Protein AF-A0AAJ2II75-F1 (afdb_monomer_lite)

Sequence (141 aa):
MPEMTVQVRWPDGRLRQYYSPSLVLHDHLAPGTYRVDDFRSRATTALDEASARVRAKYGFACTSAAASAEEIALDAARHADFAEVEVVSMYPPLPGADVASTRGVASLRPGSTSGKGAEVASTRGVASLRPGSTSSDEELS

Structure (mmCIF, N/CA/C/O backbone):
data_AF-A0AAJ2II75-F1
#
_entry.id   AF-A0AAJ2II75-F1
#
loop_
_atom_site.group_PDB
_atom_site.id
_atom_site.type_symbol
_atom_site.label_atom_id
_atom_site.label_alt_id
_atom_site.label_comp_id
_atom_site.label_asym_id
_atom_site.label_entity_id
_atom_site.label_seq_id
_atom_site.pdbx_PDB_ins_code
_atom_site.Cartn_x
_atom_site.Cartn_y
_atom_site.Cartn_z
_atom_site.occupancy
_atom_site.B_iso_or_equiv
_atom_site.auth_seq_id
_atom_site.auth_comp_id
_atom_site.auth_asym_id
_atom_site.auth_atom_id
_atom_site.pdbx_PDB_model_num
ATOM 1 N N . MET A 1 1 ? 13.541 1.364 -13.622 1.00 66.12 1 MET A N 1
ATOM 2 C CA . MET A 1 1 ? 12.175 1.404 -13.069 1.00 66.12 1 MET A CA 1
ATOM 3 C C . MET A 1 1 ? 12.232 2.428 -11.966 1.00 66.12 1 MET A C 1
ATOM 5 O O . MET A 1 1 ? 13.201 2.360 -11.221 1.00 66.12 1 MET A O 1
ATOM 9 N N . PRO A 1 2 ? 11.315 3.397 -11.914 1.00 75.50 2 PRO A N 1
ATOM 10 C CA . PRO A 1 2 ? 11.198 4.229 -10.728 1.00 75.50 2 PRO A CA 1
ATOM 11 C C . PRO A 1 2 ? 10.808 3.342 -9.542 1.00 75.50 2 PRO A C 1
ATOM 13 O O . PRO A 1 2 ? 9.872 2.545 -9.644 1.00 75.50 2 PRO A O 1
ATOM 16 N N . GLU A 1 3 ? 11.575 3.457 -8.467 1.00 84.56 3 GLU A N 1
ATOM 17 C CA . GLU A 1 3 ? 11.220 2.939 -7.151 1.00 84.56 3 GLU A CA 1
ATOM 18 C C . GLU A 1 3 ? 10.254 3.897 -6.457 1.00 84.56 3 GLU A C 1
ATOM 20 O O . GLU A 1 3 ? 10.171 5.075 -6.816 1.00 84.56 3 GLU A O 1
ATOM 25 N N . MET A 1 4 ? 9.510 3.387 -5.483 1.00 89.62 4 MET A N 1
ATOM 26 C CA . MET A 1 4 ? 8.555 4.171 -4.724 1.00 89.62 4 MET A CA 1
ATOM 27 C C . MET A 1 4 ? 8.462 3.723 -3.270 1.00 89.62 4 MET A C 1
ATOM 29 O O . MET A 1 4 ? 8.835 2.608 -2.911 1.00 89.62 4 MET A O 1
ATOM 33 N N . THR A 1 5 ? 7.898 4.589 -2.443 1.00 91.62 5 THR A N 1
ATOM 34 C CA . THR A 1 5 ? 7.536 4.315 -1.062 1.00 91.62 5 THR A CA 1
ATOM 35 C C . THR A 1 5 ? 6.077 4.674 -0.819 1.00 91.62 5 THR A C 1
ATOM 37 O O . THR A 1 5 ? 5.552 5.646 -1.366 1.00 91.62 5 THR A O 1
ATOM 40 N N . VAL A 1 6 ? 5.408 3.876 0.008 1.00 93.00 6 VAL A N 1
ATOM 41 C CA . VAL A 1 6 ? 4.071 4.173 0.531 1.00 93.00 6 VAL A CA 1
ATOM 42 C C . VAL A 1 6 ? 4.180 4.433 2.022 1.00 93.00 6 VAL A C 1
ATOM 44 O O . VAL A 1 6 ? 4.839 3.678 2.734 1.00 93.00 6 VAL A O 1
ATOM 47 N N . GLN A 1 7 ? 3.551 5.501 2.497 1.00 95.94 7 GLN A N 1
ATOM 48 C CA . GLN A 1 7 ? 3.413 5.798 3.912 1.00 95.94 7 GLN A CA 1
ATOM 49 C C . GLN A 1 7 ? 1.981 5.522 4.347 1.00 95.94 7 GLN A C 1
ATOM 51 O O . GLN A 1 7 ? 1.039 6.036 3.745 1.00 95.94 7 GLN A O 1
ATOM 56 N N . VAL A 1 8 ? 1.823 4.751 5.418 1.00 96.38 8 VAL A N 1
ATOM 57 C CA . VAL A 1 8 ? 0.523 4.432 6.003 1.00 96.38 8 VAL A CA 1
ATOM 58 C C . VAL A 1 8 ? 0.475 4.798 7.475 1.00 96.38 8 VAL A C 1
ATOM 60 O O . VAL A 1 8 ? 1.497 4.777 8.161 1.00 96.38 8 VAL A O 1
ATOM 63 N N . ARG A 1 9 ? -0.721 5.108 7.961 1.00 97.44 9 ARG A N 1
ATOM 64 C CA . ARG A 1 9 ? -1.054 5.271 9.368 1.00 97.44 9 ARG A CA 1
ATOM 65 C C . ARG A 1 9 ? -1.915 4.090 9.799 1.00 97.44 9 ARG A C 1
ATOM 67 O O . ARG A 1 9 ? -3.042 3.940 9.332 1.00 97.44 9 ARG A O 1
ATOM 74 N N . TRP A 1 10 ? -1.365 3.255 10.671 1.00 96.56 10 TRP A N 1
ATOM 75 C CA . TRP A 1 10 ? -2.058 2.110 11.257 1.00 96.56 10 TRP A CA 1
ATOM 76 C C . TRP A 1 10 ? -3.118 2.551 12.285 1.00 96.56 10 TRP A C 1
ATOM 78 O O . TRP A 1 10 ? -3.064 3.690 12.760 1.00 96.56 10 TRP A O 1
ATOM 88 N N . PRO A 1 11 ? -4.059 1.667 12.677 1.00 94.81 11 PRO A N 1
ATOM 89 C CA . PRO A 1 11 ? -5.118 1.987 13.641 1.00 94.81 11 PRO A CA 1
ATOM 90 C C . PRO A 1 11 ? -4.619 2.473 15.010 1.00 94.81 11 PRO A C 1
ATOM 92 O O . PRO A 1 11 ? -5.341 3.149 15.735 1.00 94.81 11 PRO A O 1
ATOM 95 N N . ASP A 1 12 ? -3.382 2.132 15.381 1.00 92.88 12 ASP A N 1
ATOM 96 C CA . ASP A 1 12 ? -2.721 2.604 16.604 1.00 92.88 12 ASP A CA 1
ATOM 97 C C . ASP A 1 12 ? -2.113 4.016 16.461 1.00 92.88 12 ASP A C 1
ATOM 99 O O . ASP A 1 12 ? -1.469 4.519 17.381 1.00 92.88 12 ASP A O 1
ATOM 103 N N . GLY A 1 13 ? -2.299 4.655 15.303 1.00 91.69 13 GLY A N 1
ATOM 104 C CA . GLY A 1 13 ? -1.749 5.960 14.954 1.00 91.69 13 GLY A CA 1
ATOM 105 C C . GLY A 1 13 ? -0.297 5.917 14.478 1.00 91.69 13 GLY A C 1
ATOM 106 O O . GLY A 1 13 ? 0.258 6.970 14.152 1.00 91.69 13 GLY A O 1
ATOM 107 N N . ARG A 1 14 ? 0.342 4.740 14.412 1.00 94.00 14 ARG A N 1
ATOM 108 C CA . ARG A 1 14 ? 1.739 4.643 13.982 1.00 94.00 14 ARG A CA 1
ATOM 109 C C . ARG A 1 14 ? 1.871 4.832 12.483 1.00 94.00 14 ARG A C 1
ATOM 111 O O . ARG A 1 14 ? 1.220 4.154 11.691 1.00 94.00 14 ARG A O 1
ATOM 118 N N . LEU A 1 15 ? 2.795 5.709 12.107 1.00 95.88 15 LEU A N 1
ATOM 119 C CA . LEU A 1 15 ? 3.219 5.864 10.725 1.00 95.88 15 LEU A CA 1
ATOM 120 C C . LEU A 1 15 ? 4.260 4.802 10.374 1.00 95.88 15 LEU A C 1
ATOM 122 O O . LEU A 1 15 ? 5.248 4.634 11.090 1.00 95.88 15 LEU A O 1
ATOM 126 N N . ARG A 1 16 ? 4.053 4.117 9.253 1.00 96.12 16 ARG A N 1
ATOM 127 C CA . ARG A 1 16 ? 5.009 3.179 8.659 1.00 96.12 16 ARG A CA 1
ATOM 128 C C . ARG A 1 16 ? 5.207 3.479 7.191 1.00 96.12 16 ARG A C 1
ATOM 130 O O . ARG A 1 16 ? 4.314 4.005 6.535 1.00 96.12 16 ARG A O 1
ATOM 137 N N . GLN A 1 17 ? 6.402 3.173 6.707 1.00 94.62 17 GLN A N 1
ATOM 138 C CA . GLN A 1 17 ? 6.777 3.349 5.317 1.00 94.62 17 GLN A CA 1
ATOM 139 C C . GLN A 1 17 ? 7.229 2.006 4.756 1.00 94.62 17 GLN A C 1
ATOM 141 O O . GLN A 1 17 ? 8.059 1.346 5.373 1.00 94.62 17 GLN A O 1
ATOM 146 N N . TYR A 1 18 ? 6.705 1.641 3.589 1.00 94.12 18 TYR A N 1
ATOM 147 C CA . TYR A 1 18 ? 7.083 0.426 2.872 1.00 94.12 18 TYR A CA 1
ATOM 148 C C . TYR A 1 18 ? 7.662 0.775 1.509 1.00 94.12 18 TYR A C 1
ATOM 150 O O . TYR A 1 18 ? 7.247 1.750 0.875 1.00 94.12 18 TYR A O 1
ATOM 158 N N . TYR A 1 19 ? 8.622 -0.028 1.066 1.00 91.50 19 TYR A N 1
ATOM 159 C CA . TYR A 1 19 ? 9.302 0.137 -0.210 1.00 91.50 19 TYR A CA 1
ATOM 160 C C . TYR A 1 19 ? 8.609 -0.674 -1.310 1.00 91.50 19 TYR A C 1
ATOM 162 O O . TYR A 1 19 ? 8.114 -1.774 -1.085 1.00 91.50 19 TYR A O 1
ATOM 170 N N . SER A 1 20 ? 8.617 -0.153 -2.533 1.00 87.75 20 SER A N 1
ATOM 171 C CA . SER A 1 20 ? 8.246 -0.902 -3.728 1.00 87.75 20 SER A CA 1
ATOM 172 C C . SER A 1 20 ? 9.201 -0.565 -4.880 1.00 87.75 20 SER A C 1
ATOM 174 O O . SER A 1 20 ? 9.365 0.605 -5.228 1.00 87.75 20 SER A O 1
ATOM 176 N N . PRO A 1 21 ? 9.796 -1.562 -5.558 1.00 84.19 21 PRO A N 1
ATOM 177 C CA . PRO A 1 21 ? 10.695 -1.345 -6.698 1.00 84.19 21 PRO A CA 1
ATOM 178 C C . PRO A 1 21 ? 9.958 -0.934 -7.991 1.00 84.19 21 PRO A C 1
ATOM 180 O O . PRO A 1 21 ? 10.558 -0.886 -9.070 1.00 84.19 21 PRO A O 1
ATOM 183 N N . SER A 1 22 ? 8.642 -0.700 -7.922 1.00 83.94 22 SER A N 1
ATOM 184 C CA . SER A 1 22 ? 7.803 -0.361 -9.067 1.00 83.94 22 SER A CA 1
ATOM 185 C C . SER A 1 22 ? 6.614 0.511 -8.676 1.00 83.94 22 SER A C 1
ATOM 187 O O . SER A 1 22 ? 6.060 0.370 -7.588 1.00 83.94 22 SER A O 1
ATOM 189 N N . LEU A 1 23 ? 6.146 1.328 -9.622 1.00 85.75 23 LEU A N 1
ATOM 190 C CA . LEU A 1 23 ? 4.938 2.146 -9.471 1.00 85.75 23 LEU A CA 1
ATOM 191 C C . LEU A 1 23 ? 3.621 1.353 -9.533 1.00 85.75 23 LEU A C 1
ATOM 193 O O . LEU A 1 23 ? 2.573 1.971 -9.408 1.00 85.75 23 LEU A O 1
ATOM 197 N N . VAL A 1 24 ? 3.662 0.017 -9.678 1.00 89.25 24 VAL A N 1
ATOM 198 C CA . VAL A 1 24 ? 2.461 -0.857 -9.654 1.00 89.25 24 VAL A CA 1
ATOM 199 C C . VAL A 1 24 ? 1.599 -0.607 -8.425 1.00 89.25 24 VAL A C 1
ATOM 201 O O . VAL A 1 24 ? 0.386 -0.744 -8.478 1.00 89.25 24 VAL A O 1
ATOM 204 N N . LEU A 1 25 ? 2.205 -0.216 -7.305 1.00 88.50 25 LEU A N 1
ATOM 205 C CA . LEU A 1 25 ? 1.456 0.024 -6.080 1.00 88.50 25 LEU A CA 1
ATOM 206 C C . LEU A 1 25 ? 0.375 1.106 -6.256 1.00 88.50 25 LEU A C 1
ATOM 208 O O . LEU A 1 25 ? -0.667 0.997 -5.621 1.00 88.50 25 LEU A O 1
ATOM 212 N N . HIS A 1 26 ? 0.577 2.085 -7.150 1.00 88.31 26 HIS A N 1
ATOM 213 C CA . HIS A 1 26 ? -0.434 3.096 -7.503 1.00 88.31 26 HIS A CA 1
ATOM 214 C C . HIS A 1 26 ? -1.626 2.536 -8.295 1.00 88.31 26 HIS A C 1
ATOM 216 O O . HIS A 1 26 ? -2.673 3.174 -8.336 1.00 88.31 26 HIS A O 1
ATOM 222 N N . ASP A 1 27 ? -1.494 1.360 -8.915 1.00 89.75 27 ASP A N 1
ATOM 223 C CA . ASP A 1 27 ? -2.595 0.702 -9.635 1.00 89.75 27 ASP A CA 1
ATOM 224 C C . ASP A 1 27 ? -3.568 0.009 -8.659 1.00 89.75 27 ASP A C 1
ATOM 226 O O . ASP A 1 27 ? -4.743 -0.184 -8.970 1.00 89.75 27 ASP A O 1
ATOM 230 N N . HIS A 1 28 ? -3.087 -0.343 -7.459 1.00 92.12 28 HIS A N 1
ATOM 231 C CA . HIS A 1 28 ? -3.851 -1.076 -6.439 1.00 92.12 28 HIS A CA 1
ATOM 232 C C . HIS A 1 28 ? -4.265 -0.205 -5.248 1.00 92.12 28 HIS A C 1
ATOM 234 O O . HIS A 1 28 ? -5.314 -0.442 -4.640 1.00 92.12 28 HIS A O 1
ATOM 240 N N . LEU A 1 29 ? -3.451 0.793 -4.903 1.00 92.94 29 LEU A N 1
ATOM 241 C CA . LEU A 1 29 ? -3.637 1.676 -3.756 1.00 92.94 29 LEU A CA 1
ATOM 242 C C . LEU A 1 29 ? -3.644 3.141 -4.189 1.00 92.94 29 LEU A C 1
ATOM 244 O O . LEU A 1 29 ? -2.923 3.549 -5.095 1.00 92.94 29 LEU A O 1
ATOM 248 N N . ALA A 1 30 ? -4.424 3.940 -3.471 1.00 92.38 30 ALA A N 1
ATOM 249 C CA . ALA A 1 30 ? -4.425 5.391 -3.548 1.00 92.38 30 ALA A CA 1
ATOM 250 C C . ALA A 1 30 ? -4.417 5.967 -2.122 1.00 92.38 30 ALA A C 1
ATOM 252 O O . ALA A 1 30 ? -4.788 5.262 -1.183 1.00 92.38 30 ALA A O 1
ATOM 253 N N . PRO A 1 31 ? -4.018 7.233 -1.919 1.00 93.94 31 PRO A N 1
ATOM 254 C CA . PRO A 1 31 ? -4.179 7.884 -0.625 1.00 93.94 31 PRO A CA 1
ATOM 255 C C . PRO A 1 31 ? -5.643 7.866 -0.165 1.00 93.94 31 PRO A C 1
ATOM 257 O O . PRO A 1 31 ? -6.542 8.230 -0.926 1.00 93.94 31 PRO A O 1
ATOM 260 N N . GLY A 1 32 ? -5.880 7.433 1.072 1.00 94.62 32 GLY A N 1
ATOM 261 C CA . GLY A 1 32 ? -7.222 7.229 1.615 1.00 94.62 32 GLY A CA 1
ATOM 262 C C . GLY A 1 32 ? -7.291 6.121 2.663 1.00 94.62 32 GLY A C 1
ATOM 263 O O . GLY A 1 32 ? -6.283 5.507 3.010 1.00 94.62 32 GLY A O 1
ATOM 264 N N . THR A 1 33 ? -8.494 5.869 3.174 1.00 96.19 33 THR A N 1
ATOM 265 C CA . THR A 1 33 ? -8.741 4.884 4.234 1.00 96.19 33 THR A CA 1
ATOM 266 C C . THR A 1 33 ? -9.162 3.536 3.657 1.00 96.19 33 THR A C 1
ATOM 268 O O . THR A 1 33 ? -10.041 3.465 2.799 1.00 96.19 33 THR A O 1
ATOM 271 N N . TYR A 1 34 ? -8.568 2.467 4.177 1.00 96.19 34 TYR A N 1
ATOM 272 C CA . TYR A 1 34 ? -8.857 1.079 3.835 1.00 96.19 34 TYR A CA 1
ATOM 273 C C . TYR A 1 34 ? -9.081 0.270 5.106 1.00 96.19 34 TYR A C 1
ATOM 275 O O . TYR A 1 34 ? -8.581 0.616 6.177 1.00 96.19 34 TYR A O 1
ATOM 283 N N . ARG A 1 35 ? -9.774 -0.860 4.984 1.00 97.44 35 ARG A N 1
ATOM 284 C CA . ARG A 1 35 ? -9.711 -1.883 6.027 1.00 97.44 35 ARG A CA 1
ATOM 285 C C . ARG A 1 35 ? -8.341 -2.554 6.017 1.00 97.44 35 ARG A C 1
ATOM 287 O O . ARG A 1 35 ? -7.720 -2.668 4.961 1.00 97.44 35 ARG A O 1
ATOM 294 N N . VAL A 1 36 ? -7.886 -3.019 7.176 1.00 97.50 36 VAL A N 1
ATOM 295 C CA . VAL A 1 36 ? -6.595 -3.711 7.316 1.00 97.50 36 VAL A CA 1
ATOM 296 C C . VAL A 1 36 ? -6.503 -4.933 6.396 1.00 97.50 36 VAL A C 1
ATOM 298 O O . VAL A 1 36 ? -5.466 -5.128 5.760 1.00 97.50 36 VAL A O 1
ATOM 301 N N . ASP A 1 37 ? -7.572 -5.724 6.271 1.00 97.12 37 ASP A N 1
ATOM 302 C CA . ASP A 1 37 ? -7.603 -6.889 5.377 1.00 97.12 37 ASP A CA 1
ATOM 303 C C . ASP A 1 37 ? -7.511 -6.514 3.891 1.00 97.12 37 ASP A C 1
ATOM 305 O O . ASP A 1 37 ? -6.697 -7.083 3.158 1.00 97.12 37 ASP A O 1
ATOM 309 N N . ASP A 1 38 ? -8.298 -5.528 3.459 1.00 96.69 38 ASP A N 1
ATOM 310 C CA . ASP A 1 38 ? -8.300 -5.026 2.081 1.00 96.69 38 ASP A CA 1
ATOM 311 C C . ASP A 1 38 ? -6.943 -4.407 1.716 1.00 96.69 38 ASP A C 1
ATOM 313 O O . ASP A 1 38 ? -6.345 -4.754 0.696 1.00 96.69 38 ASP A O 1
ATOM 317 N N . PHE A 1 39 ? -6.398 -3.557 2.593 1.00 96.75 39 PHE A N 1
ATOM 318 C CA . PHE A 1 39 ? -5.074 -2.965 2.416 1.00 96.75 39 PHE A CA 1
ATOM 319 C C . PHE A 1 39 ? -3.994 -4.037 2.281 1.00 96.75 39 PHE A C 1
ATOM 321 O O . PHE A 1 39 ? -3.215 -4.000 1.328 1.00 96.75 39 PHE A O 1
ATOM 328 N N . ARG A 1 40 ? -3.966 -5.013 3.200 1.00 96.62 40 ARG A N 1
ATOM 329 C CA . ARG A 1 40 ? -3.000 -6.113 3.165 1.00 96.62 40 ARG A CA 1
ATOM 330 C C . ARG A 1 40 ? -3.090 -6.859 1.838 1.00 96.62 40 ARG A C 1
ATOM 332 O O . ARG A 1 40 ? -2.067 -7.021 1.185 1.00 96.62 40 ARG A O 1
ATOM 339 N N . SER A 1 41 ? -4.292 -7.273 1.429 1.00 96.62 41 SER A N 1
ATOM 340 C CA . SER A 1 41 ? -4.504 -8.043 0.197 1.00 96.62 41 SER A CA 1
ATOM 341 C C . SER A 1 41 ? -4.044 -7.286 -1.052 1.00 96.62 41 SER A C 1
ATOM 343 O O . SER A 1 41 ? -3.354 -7.847 -1.908 1.00 96.62 41 SER A O 1
ATOM 345 N N . ARG A 1 42 ? -4.403 -6.003 -1.170 1.00 96.25 42 ARG A N 1
ATOM 346 C CA . ARG A 1 42 ? -4.009 -5.157 -2.307 1.00 96.25 42 ARG A CA 1
ATOM 347 C C . ARG A 1 42 ? -2.508 -4.903 -2.333 1.00 96.25 42 ARG A C 1
ATOM 349 O O . ARG A 1 42 ? -1.885 -5.036 -3.382 1.00 96.25 42 ARG A O 1
ATOM 356 N N . ALA A 1 43 ? -1.918 -4.582 -1.183 1.00 94.81 43 ALA A N 1
ATOM 357 C CA . ALA A 1 43 ? -0.493 -4.304 -1.084 1.00 94.81 43 ALA A CA 1
ATOM 358 C C . ALA A 1 43 ? 0.359 -5.538 -1.410 1.00 94.81 43 ALA A C 1
ATOM 360 O O . ALA A 1 43 ? 1.320 -5.426 -2.170 1.00 94.81 43 ALA A O 1
ATOM 361 N N . THR A 1 44 ? -0.004 -6.722 -0.899 1.00 94.62 44 THR A N 1
ATOM 362 C CA . THR A 1 44 ? 0.721 -7.963 -1.217 1.00 94.62 44 THR A CA 1
ATOM 363 C C . THR A 1 44 ? 0.607 -8.310 -2.699 1.00 94.62 44 THR A C 1
ATOM 365 O O . THR A 1 44 ? 1.618 -8.607 -3.326 1.00 94.62 44 THR A O 1
ATOM 368 N N . THR A 1 45 ? -0.588 -8.172 -3.287 1.00 94.94 45 THR A N 1
ATOM 369 C CA . THR A 1 45 ? -0.805 -8.415 -4.726 1.00 94.94 45 THR A CA 1
ATOM 370 C C . THR A 1 45 ? 0.058 -7.485 -5.585 1.00 94.94 45 THR A C 1
ATOM 372 O O . THR A 1 45 ? 0.762 -7.933 -6.490 1.00 94.94 45 THR A O 1
ATOM 375 N N . ALA A 1 46 ? 0.077 -6.192 -5.261 1.00 93.19 46 ALA A N 1
ATOM 376 C CA . ALA A 1 46 ? 0.877 -5.209 -5.980 1.00 93.19 46 ALA A CA 1
ATOM 377 C C . ALA A 1 46 ? 2.392 -5.464 -5.873 1.00 93.19 46 ALA A C 1
ATOM 379 O O . ALA A 1 46 ? 3.130 -5.252 -6.838 1.00 93.19 46 ALA A O 1
ATOM 380 N N . LEU A 1 47 ? 2.873 -5.912 -4.709 1.00 92.50 47 LEU A N 1
ATOM 381 C CA . LEU A 1 47 ? 4.288 -6.229 -4.489 1.00 92.50 47 LEU A CA 1
ATOM 382 C C . LEU A 1 47 ? 4.717 -7.502 -5.229 1.00 92.50 47 LEU A C 1
ATOM 384 O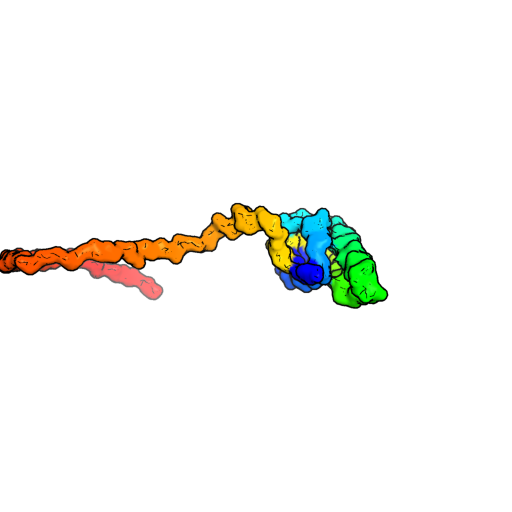 O . LEU A 1 47 ? 5.817 -7.537 -5.791 1.00 92.50 47 LEU A O 1
ATOM 388 N N . ASP A 1 48 ? 3.841 -8.504 -5.314 1.00 92.12 48 ASP A N 1
ATOM 389 C CA . ASP A 1 48 ? 4.067 -9.702 -6.126 1.00 92.12 48 ASP A CA 1
ATOM 390 C C . ASP A 1 48 ? 4.164 -9.350 -7.617 1.00 92.12 48 ASP A C 1
ATOM 392 O O . ASP A 1 48 ? 5.107 -9.761 -8.306 1.00 92.12 48 ASP A O 1
ATOM 396 N N . GLU A 1 49 ? 3.256 -8.507 -8.114 1.00 91.75 49 GLU A N 1
ATOM 397 C CA . GLU A 1 49 ? 3.303 -7.983 -9.482 1.00 91.75 49 GLU A CA 1
ATOM 398 C C . GLU A 1 49 ? 4.572 -7.155 -9.741 1.00 91.75 49 GLU A C 1
ATOM 400 O O . GLU A 1 49 ? 5.234 -7.319 -10.773 1.00 91.75 49 GLU A O 1
ATOM 405 N N . ALA A 1 50 ? 4.967 -6.293 -8.799 1.00 89.50 50 ALA A N 1
ATOM 406 C CA . ALA A 1 50 ? 6.206 -5.526 -8.890 1.00 89.50 50 ALA A CA 1
ATOM 407 C C . ALA A 1 50 ? 7.432 -6.450 -8.987 1.00 89.50 50 ALA A C 1
ATOM 409 O O . ALA A 1 50 ? 8.294 -6.247 -9.850 1.00 89.50 50 ALA A O 1
ATOM 410 N N . SER A 1 51 ? 7.490 -7.502 -8.164 1.00 89.19 51 SER A N 1
ATOM 411 C CA . SER A 1 51 ? 8.553 -8.512 -8.204 1.00 89.19 51 SER A CA 1
ATOM 412 C C . SER A 1 51 ? 8.576 -9.263 -9.540 1.00 89.19 51 SER A C 1
ATOM 414 O O . SER A 1 51 ? 9.642 -9.425 -10.143 1.00 89.19 51 SER A 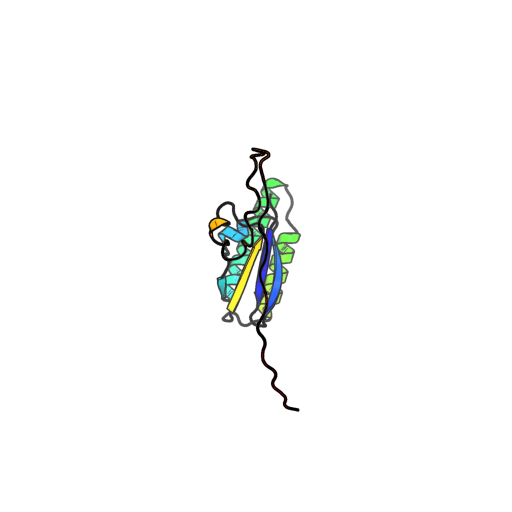O 1
ATOM 416 N N . ALA A 1 52 ? 7.408 -9.643 -10.071 1.00 89.31 52 ALA A N 1
ATOM 417 C CA . ALA A 1 52 ? 7.288 -10.292 -11.375 1.00 89.31 52 ALA A CA 1
ATOM 418 C C . ALA A 1 52 ? 7.805 -9.399 -12.518 1.00 89.31 52 ALA A C 1
ATOM 420 O O . ALA A 1 52 ? 8.545 -9.871 -13.385 1.00 89.31 52 ALA A O 1
ATOM 421 N N . ARG A 1 53 ? 7.502 -8.092 -12.492 1.00 87.62 53 ARG A N 1
ATOM 422 C CA . ARG A 1 53 ? 8.025 -7.119 -13.470 1.00 87.62 53 ARG A CA 1
ATOM 423 C C . ARG A 1 53 ? 9.544 -6.997 -13.394 1.00 87.62 53 ARG A C 1
ATOM 425 O O . ARG A 1 53 ? 10.207 -6.963 -14.433 1.00 87.62 53 ARG A O 1
ATOM 432 N N . VAL A 1 54 ? 10.106 -6.927 -12.185 1.00 86.44 54 VAL A N 1
ATOM 433 C CA . VAL A 1 54 ? 11.564 -6.874 -11.976 1.00 86.44 54 VAL A CA 1
ATOM 434 C C . VAL A 1 54 ? 12.217 -8.146 -12.507 1.00 86.44 54 VAL A C 1
ATOM 436 O O . VAL A 1 54 ? 13.168 -8.055 -13.282 1.00 86.44 54 VAL A O 1
ATOM 439 N N . ARG A 1 55 ? 11.661 -9.320 -12.195 1.00 86.75 55 ARG A N 1
ATOM 440 C CA . ARG A 1 55 ? 12.154 -10.603 -12.704 1.00 86.75 55 ARG A CA 1
ATOM 441 C C . ARG A 1 55 ? 12.107 -10.679 -14.227 1.00 86.75 55 ARG A C 1
ATOM 443 O O . ARG A 1 55 ? 13.076 -11.128 -14.826 1.00 86.75 55 ARG A O 1
ATOM 450 N N . ALA A 1 56 ? 11.035 -10.203 -14.856 1.00 87.12 56 ALA A N 1
ATOM 451 C CA . ALA A 1 56 ? 10.923 -10.169 -16.313 1.00 87.12 56 ALA A CA 1
ATOM 452 C C . ALA A 1 56 ? 11.964 -9.240 -16.965 1.00 87.12 56 ALA A C 1
ATOM 454 O O . ALA A 1 56 ? 12.457 -9.537 -18.049 1.00 87.12 56 ALA A O 1
ATOM 455 N N . LYS A 1 57 ? 12.315 -8.123 -16.311 1.00 84.12 57 LYS A N 1
ATOM 456 C CA . LYS A 1 57 ? 13.273 -7.143 -16.847 1.00 84.12 57 LYS A CA 1
ATOM 457 C C . LYS A 1 57 ? 14.737 -7.494 -16.576 1.00 84.12 57 LYS A C 1
ATOM 459 O O . LYS A 1 57 ? 15.585 -7.206 -17.414 1.00 84.12 57 LYS A O 1
ATOM 464 N N . TYR A 1 58 ? 15.033 -8.042 -15.402 1.00 82.38 58 TYR A N 1
ATOM 465 C CA . TYR A 1 58 ? 16.401 -8.213 -14.910 1.00 82.38 58 TYR A CA 1
ATOM 466 C C . TYR A 1 58 ? 16.803 -9.682 -14.728 1.00 82.38 58 TYR A C 1
ATOM 468 O O . TYR A 1 58 ? 17.986 -9.969 -14.620 1.00 82.38 58 TYR A O 1
ATOM 476 N N . GLY A 1 59 ? 15.856 -10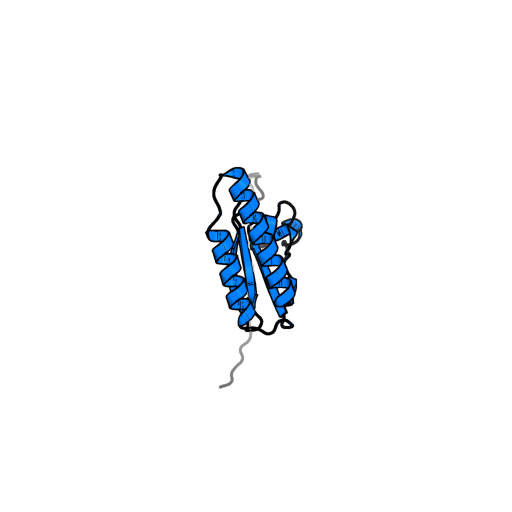.623 -14.742 1.00 81.88 59 GLY A N 1
ATOM 477 C CA . GLY A 1 59 ? 16.129 -12.061 -14.640 1.00 81.88 59 GLY A CA 1
ATOM 478 C C . GLY A 1 59 ? 16.226 -12.607 -13.211 1.00 81.88 59 GLY A C 1
ATOM 479 O O . GLY A 1 59 ? 16.417 -13.809 -13.044 1.00 81.88 59 GLY A O 1
ATOM 480 N N . PHE A 1 60 ? 16.055 -11.772 -12.180 1.00 75.81 60 PHE A N 1
ATOM 481 C CA . PHE A 1 60 ? 16.143 -12.165 -10.765 1.00 75.81 60 PHE A CA 1
ATOM 482 C C . PHE A 1 60 ? 14.922 -11.700 -9.962 1.00 75.81 60 PHE A C 1
ATOM 484 O O . PHE A 1 60 ? 14.320 -10.671 -10.270 1.00 75.81 60 PHE A O 1
ATOM 491 N N . ALA A 1 61 ? 14.554 -12.466 -8.931 1.00 69.25 61 ALA A N 1
ATOM 492 C CA . ALA A 1 61 ? 13.488 -12.097 -8.001 1.00 69.25 61 ALA A CA 1
ATOM 493 C C . ALA A 1 61 ? 13.927 -10.934 -7.099 1.00 69.25 61 ALA A C 1
ATOM 495 O O . ALA A 1 61 ? 15.080 -10.872 -6.668 1.00 69.25 61 ALA A O 1
ATOM 496 N N . CYS A 1 62 ? 13.005 -10.015 -6.812 1.00 79.75 62 CYS A N 1
ATOM 497 C CA . CYS A 1 62 ? 13.293 -8.845 -5.995 1.00 79.75 62 CYS A CA 1
ATOM 498 C C . CYS A 1 62 ? 13.082 -9.163 -4.509 1.00 79.75 62 CYS A C 1
ATOM 500 O O . CYS A 1 62 ? 11.948 -9.348 -4.070 1.00 79.75 62 CYS A O 1
ATOM 502 N N . THR A 1 63 ? 14.165 -9.218 -3.731 1.00 83.75 63 THR A N 1
ATOM 503 C CA . THR A 1 63 ? 14.099 -9.484 -2.283 1.00 83.75 63 THR A CA 1
ATOM 504 C C . THR A 1 63 ? 13.445 -8.344 -1.508 1.00 83.75 63 THR A C 1
ATOM 506 O O . THR A 1 63 ? 12.766 -8.600 -0.521 1.00 83.75 63 THR A O 1
ATOM 509 N N . SER A 1 64 ? 13.588 -7.097 -1.965 1.00 85.38 64 SER A N 1
ATOM 510 C CA . SER A 1 64 ? 12.996 -5.938 -1.290 1.00 85.38 64 SER A CA 1
ATOM 511 C C . SER A 1 64 ? 11.470 -5.902 -1.395 1.00 85.38 64 SER A C 1
ATOM 513 O O . SER A 1 64 ? 10.816 -5.582 -0.409 1.00 85.38 64 SER A O 1
ATOM 515 N N . ALA A 1 65 ? 10.888 -6.300 -2.533 1.00 88.19 65 ALA A N 1
ATOM 516 C CA . ALA A 1 65 ? 9.432 -6.419 -2.664 1.00 88.19 65 ALA A CA 1
ATOM 517 C C . ALA A 1 65 ? 8.857 -7.482 -1.711 1.00 88.19 65 ALA A C 1
ATOM 519 O O . ALA A 1 65 ? 7.856 -7.237 -1.042 1.00 88.19 65 ALA A O 1
ATOM 520 N N . ALA A 1 66 ? 9.526 -8.636 -1.614 1.00 89.00 66 ALA A N 1
ATOM 521 C CA . ALA A 1 66 ? 9.130 -9.705 -0.700 1.00 89.00 66 ALA A CA 1
ATOM 522 C C . ALA A 1 66 ? 9.234 -9.269 0.771 1.00 89.00 66 ALA A C 1
ATOM 524 O O . ALA A 1 66 ? 8.308 -9.509 1.541 1.00 89.00 66 ALA A O 1
ATOM 525 N N . ALA A 1 67 ? 10.314 -8.571 1.141 1.00 92.56 67 ALA A N 1
ATOM 526 C CA . ALA A 1 67 ? 10.493 -8.042 2.491 1.00 92.56 67 ALA A CA 1
ATOM 527 C C . ALA A 1 67 ? 9.371 -7.062 2.874 1.00 92.56 67 ALA A C 1
ATOM 529 O O . ALA A 1 67 ? 8.776 -7.197 3.937 1.00 92.56 67 ALA A O 1
ATOM 530 N N . SER A 1 68 ? 9.009 -6.128 1.989 1.00 93.50 68 SER A N 1
ATOM 531 C CA . SER A 1 68 ? 7.900 -5.204 2.261 1.00 93.50 68 SER A CA 1
ATOM 532 C C . SER A 1 68 ? 6.544 -5.912 2.364 1.00 93.50 68 SER A C 1
ATOM 534 O O . SER A 1 68 ? 5.726 -5.525 3.194 1.00 93.50 68 SER A O 1
ATOM 536 N N . ALA A 1 69 ? 6.300 -6.972 1.587 1.00 94.19 69 ALA A N 1
ATOM 537 C CA . ALA A 1 69 ? 5.064 -7.751 1.693 1.00 94.19 69 ALA A CA 1
ATOM 538 C C . ALA A 1 69 ? 4.974 -8.485 3.042 1.00 94.19 69 ALA A C 1
ATOM 540 O O . ALA A 1 69 ? 3.909 -8.523 3.664 1.00 94.19 69 ALA A O 1
ATOM 541 N N . GLU A 1 70 ? 6.098 -9.028 3.515 1.00 94.94 70 GLU A N 1
ATOM 542 C CA . GLU A 1 70 ? 6.206 -9.662 4.828 1.00 94.94 70 GLU A CA 1
ATOM 543 C C . GLU A 1 70 ? 5.996 -8.652 5.964 1.00 94.94 70 GLU A C 1
ATOM 545 O O . GLU A 1 70 ? 5.194 -8.903 6.864 1.00 94.94 70 GLU A O 1
ATOM 550 N N . GLU A 1 71 ? 6.641 -7.485 5.902 1.00 95.25 71 GLU A N 1
ATOM 551 C CA . GLU A 1 71 ? 6.467 -6.413 6.888 1.00 95.25 71 GLU A CA 1
ATOM 552 C C . GLU A 1 71 ? 5.005 -5.956 6.981 1.00 95.25 71 GLU A C 1
ATOM 554 O O . GLU A 1 71 ? 4.455 -5.866 8.080 1.00 95.25 71 GLU A O 1
ATOM 559 N N . ILE A 1 72 ? 4.341 -5.748 5.838 1.00 95.38 72 ILE A N 1
ATOM 560 C CA . ILE A 1 72 ? 2.917 -5.389 5.789 1.00 95.38 72 ILE A CA 1
ATOM 561 C C . ILE A 1 72 ? 2.056 -6.480 6.427 1.00 95.38 72 ILE A C 1
ATOM 563 O O . ILE A 1 72 ? 1.149 -6.170 7.199 1.00 95.38 72 ILE A O 1
ATOM 567 N N . ALA A 1 73 ? 2.327 -7.755 6.138 1.00 95.56 73 ALA A N 1
ATOM 568 C CA . ALA A 1 73 ? 1.577 -8.863 6.720 1.00 95.56 73 ALA A CA 1
ATOM 569 C C . ALA A 1 73 ? 1.774 -8.961 8.244 1.00 95.56 73 ALA A C 1
ATOM 571 O O . ALA A 1 73 ? 0.805 -9.193 8.970 1.00 95.56 73 ALA A O 1
ATOM 572 N N . LEU A 1 74 ? 3.003 -8.757 8.729 1.00 96.06 74 LEU A N 1
ATOM 573 C CA . LEU A 1 74 ? 3.334 -8.761 10.155 1.00 96.06 74 LEU A CA 1
ATOM 574 C C . LEU A 1 74 ? 2.677 -7.605 10.907 1.00 96.06 74 LEU A C 1
ATOM 576 O O . LEU A 1 74 ? 2.251 -7.784 12.048 1.00 96.06 74 LEU A O 1
ATOM 580 N N . ASP A 1 75 ? 2.602 -6.427 10.296 1.00 95.38 75 ASP A N 1
ATOM 581 C CA . ASP A 1 75 ? 1.947 -5.273 10.903 1.00 95.38 75 ASP A CA 1
ATOM 582 C C . ASP A 1 75 ? 0.431 -5.414 10.883 1.00 95.38 75 ASP A C 1
ATOM 584 O O . ASP A 1 75 ? -0.201 -5.238 11.921 1.00 95.38 75 ASP A O 1
ATOM 588 N N . ALA A 1 76 ? -0.145 -5.841 9.756 1.00 94.81 76 ALA A N 1
ATOM 589 C CA . ALA A 1 76 ? -1.575 -6.114 9.640 1.00 94.81 76 ALA A CA 1
ATOM 590 C C . ALA A 1 76 ? -2.050 -7.113 10.704 1.00 94.81 76 ALA A C 1
ATOM 592 O O . ALA A 1 76 ? -3.080 -6.893 11.333 1.00 94.81 76 ALA A O 1
ATOM 593 N N . ALA A 1 77 ? -1.262 -8.158 10.980 1.00 95.38 77 ALA A N 1
ATOM 594 C CA . ALA A 1 77 ? -1.578 -9.164 11.994 1.00 95.38 77 ALA A CA 1
ATOM 595 C C . ALA A 1 77 ? -1.648 -8.619 13.437 1.00 95.38 77 ALA A C 1
ATOM 597 O O . ALA A 1 77 ? -2.161 -9.300 14.324 1.00 95.38 77 ALA A O 1
ATOM 598 N N . ARG A 1 78 ? -1.133 -7.409 13.702 1.00 95.62 78 ARG A N 1
ATOM 599 C CA . ARG A 1 78 ? -1.229 -6.744 15.017 1.00 95.62 78 ARG A CA 1
ATOM 600 C C . ARG A 1 78 ? -2.547 -5.997 15.206 1.00 95.62 78 ARG A C 1
ATOM 602 O O . ARG A 1 78 ? -2.809 -5.504 16.304 1.00 95.62 78 ARG A O 1
ATOM 609 N N . HIS A 1 79 ? -3.351 -5.888 14.156 1.00 94.56 79 HIS A N 1
ATOM 610 C CA . HIS A 1 79 ? -4.589 -5.130 14.135 1.00 94.56 79 HIS A CA 1
ATOM 611 C C . HIS A 1 79 ? -5.764 -6.033 13.750 1.00 94.56 79 HIS A C 1
ATOM 613 O O . HIS A 1 79 ? -5.585 -7.122 13.213 1.00 94.56 79 HIS A O 1
ATOM 619 N N . ALA A 1 80 ? -6.984 -5.593 14.055 1.00 95.88 80 ALA A N 1
ATOM 620 C CA . ALA A 1 80 ? -8.174 -6.302 13.603 1.00 95.88 80 ALA A CA 1
ATOM 621 C C . ALA A 1 80 ? -8.375 -6.088 12.096 1.00 95.88 80 ALA A C 1
ATOM 623 O O . ALA A 1 80 ? -8.219 -4.969 11.616 1.00 95.88 80 ALA A O 1
ATOM 624 N N . ASP A 1 81 ? -8.805 -7.125 11.378 1.00 95.00 81 ASP A N 1
ATOM 625 C CA . ASP A 1 81 ? -9.026 -7.083 9.923 1.00 95.00 81 ASP A CA 1
ATOM 626 C C . ASP A 1 81 ? -9.993 -5.969 9.483 1.00 95.00 81 ASP A C 1
ATOM 628 O O . ASP A 1 81 ? -9.832 -5.375 8.421 1.00 95.00 81 ASP A O 1
ATOM 632 N N . PHE A 1 82 ? -10.985 -5.657 10.320 1.00 95.56 82 PHE A N 1
ATOM 633 C CA . PHE A 1 82 ? -11.981 -4.610 10.079 1.00 95.56 82 PHE A CA 1
ATOM 634 C C . PHE A 1 82 ? -11.555 -3.218 10.573 1.00 95.56 82 PHE A C 1
ATOM 636 O O . PHE A 1 82 ? -12.320 -2.269 10.414 1.00 95.56 82 PHE A O 1
ATOM 643 N N . ALA A 1 83 ? -10.386 -3.088 11.210 1.00 96.44 83 ALA A N 1
ATOM 644 C CA . ALA A 1 83 ? -9.860 -1.789 11.610 1.00 96.44 83 ALA A CA 1
ATOM 645 C C . ALA A 1 83 ? -9.425 -0.980 10.382 1.00 96.44 83 ALA A C 1
ATOM 647 O O . ALA A 1 83 ? -9.194 -1.534 9.306 1.00 96.44 83 ALA A O 1
ATOM 648 N N . GLU A 1 84 ? -9.299 0.332 10.555 1.00 96.75 84 GLU A N 1
ATOM 649 C CA . GLU A 1 84 ? -8.975 1.251 9.467 1.00 96.75 84 GLU A CA 1
ATOM 650 C C . GLU A 1 84 ? -7.487 1.609 9.447 1.00 96.75 84 GLU A C 1
ATOM 652 O O . GLU A 1 84 ? -6.916 2.047 10.446 1.00 96.75 84 GLU A O 1
ATOM 657 N N . VAL A 1 85 ? -6.871 1.444 8.281 1.00 97.25 85 VAL A N 1
ATOM 658 C CA . VAL A 1 85 ? -5.523 1.910 7.957 1.00 97.25 85 VAL A CA 1
ATOM 659 C C . VAL A 1 85 ? -5.630 2.991 6.890 1.00 97.25 85 VAL A C 1
ATOM 661 O O . VAL A 1 85 ? -6.377 2.863 5.921 1.00 97.25 85 VAL A O 1
ATOM 664 N N . GLU A 1 86 ? -4.889 4.075 7.059 1.00 97.19 86 GLU A N 1
ATOM 665 C CA . GLU A 1 86 ? -4.891 5.191 6.118 1.00 97.19 86 GLU A CA 1
ATOM 666 C C . GLU A 1 86 ? -3.594 5.206 5.318 1.00 97.19 86 GLU A C 1
ATOM 668 O O . GLU A 1 86 ? -2.506 5.273 5.883 1.00 97.19 86 GLU A O 1
ATOM 673 N N . VAL A 1 87 ? -3.696 5.198 3.994 1.00 96.50 87 VAL A N 1
ATOM 674 C CA . VAL A 1 87 ? -2.581 5.504 3.100 1.00 96.50 87 VAL A CA 1
ATOM 675 C C . VAL A 1 87 ? -2.409 7.021 3.071 1.00 96.50 87 VAL A C 1
ATOM 677 O O . VAL A 1 87 ? -3.221 7.739 2.492 1.00 96.50 87 VAL A O 1
ATOM 680 N N . VAL A 1 88 ? -1.348 7.507 3.714 1.00 95.25 88 VAL A N 1
ATOM 681 C CA . VAL A 1 88 ? -1.073 8.938 3.910 1.00 95.25 88 VAL A CA 1
ATOM 682 C C . VAL A 1 88 ? -0.447 9.550 2.663 1.00 95.25 88 VAL A C 1
ATOM 684 O O . VAL A 1 88 ? -0.831 10.632 2.228 1.00 95.25 88 VAL A O 1
ATOM 687 N N . SER A 1 89 ? 0.553 8.879 2.094 1.00 92.12 89 SER A N 1
ATOM 688 C CA . SER A 1 89 ? 1.261 9.376 0.916 1.00 92.12 89 SER A CA 1
ATOM 689 C C . SER A 1 89 ? 1.921 8.246 0.132 1.00 92.12 89 SER A C 1
ATOM 691 O O . SER A 1 89 ? 2.235 7.186 0.672 1.00 92.12 89 SER A O 1
ATOM 693 N N . MET A 1 90 ? 2.124 8.471 -1.165 1.00 92.12 90 MET A N 1
ATOM 694 C CA . MET A 1 90 ? 2.822 7.558 -2.070 1.00 92.12 90 MET A CA 1
ATOM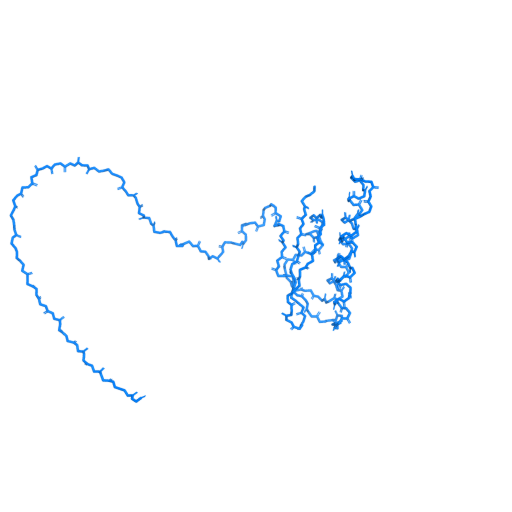 695 C C . MET A 1 90 ? 3.795 8.382 -2.911 1.00 92.12 90 MET A C 1
ATOM 697 O O . MET A 1 90 ? 3.375 9.315 -3.598 1.00 92.12 90 MET A O 1
ATOM 701 N N . TYR A 1 91 ? 5.088 8.070 -2.836 1.00 87.50 91 TYR A N 1
ATOM 702 C CA . TYR A 1 91 ? 6.147 8.842 -3.485 1.00 87.50 91 TYR A CA 1
ATOM 703 C C . TYR A 1 91 ? 7.046 7.949 -4.352 1.00 87.50 91 TYR A C 1
ATOM 705 O O . TYR A 1 91 ? 7.477 6.913 -3.864 1.00 87.50 91 TYR A O 1
ATOM 713 N N . PRO A 1 92 ? 7.397 8.341 -5.590 1.00 84.06 92 PRO A N 1
ATOM 714 C CA . PRO A 1 92 ? 6.967 9.564 -6.259 1.00 84.06 92 PRO A CA 1
ATOM 715 C C . PRO A 1 92 ? 5.477 9.510 -6.642 1.00 84.06 92 PRO A C 1
ATOM 717 O O . PRO A 1 92 ? 4.938 8.418 -6.861 1.00 84.06 92 PRO A O 1
ATOM 720 N N . PRO A 1 93 ? 4.800 10.671 -6.717 1.00 76.50 93 PRO A N 1
ATOM 721 C CA . PRO A 1 93 ? 3.444 10.740 -7.243 1.00 76.50 93 PRO A CA 1
ATOM 722 C C . PRO A 1 93 ? 3.436 10.351 -8.728 1.00 76.50 93 PRO A C 1
ATOM 724 O O . PRO A 1 93 ? 4.419 10.566 -9.444 1.00 76.50 93 PRO A O 1
ATOM 727 N N . LEU A 1 94 ? 2.319 9.803 -9.214 1.00 73.50 94 LEU A N 1
ATOM 728 C CA . LEU A 1 94 ? 2.156 9.576 -10.649 1.00 73.50 94 LEU A CA 1
ATOM 729 C C . LEU A 1 94 ? 2.186 10.918 -11.413 1.00 73.50 94 LEU A C 1
ATOM 731 O O . LEU A 1 94 ? 1.612 11.904 -10.935 1.00 73.50 94 LEU A O 1
ATOM 735 N N . PRO A 1 95 ? 2.808 10.981 -12.609 1.00 66.81 95 PRO A N 1
ATOM 736 C CA . PRO A 1 95 ? 2.746 12.163 -13.465 1.00 66.81 95 PRO A CA 1
ATOM 737 C C . PRO A 1 95 ? 1.281 12.543 -13.735 1.00 66.81 95 PRO A C 1
ATOM 739 O O . PRO A 1 95 ? 0.538 11.758 -14.316 1.00 66.81 95 PRO A O 1
ATOM 742 N N . GLY A 1 96 ? 0.863 13.730 -13.285 1.00 61.62 96 GLY A N 1
ATOM 743 C CA . GLY A 1 96 ? -0.528 14.204 -13.366 1.00 61.62 96 GLY A CA 1
ATOM 744 C C . GLY A 1 96 ? -1.287 14.262 -12.032 1.00 61.62 96 GLY A C 1
ATOM 745 O O . GLY A 1 96 ? -2.328 14.909 -11.977 1.00 61.62 96 GLY A O 1
ATOM 746 N N . ALA A 1 97 ? -0.761 13.686 -10.944 1.00 57.84 97 ALA A N 1
ATOM 747 C CA . ALA A 1 97 ? -1.334 13.828 -9.595 1.00 57.84 97 ALA A CA 1
ATOM 748 C C . ALA A 1 97 ? -0.986 15.174 -8.913 1.00 57.84 97 ALA A C 1
ATOM 750 O O . ALA A 1 97 ? -1.600 15.550 -7.915 1.00 57.84 97 ALA A O 1
ATOM 751 N N . ASP A 1 98 ? -0.028 15.924 -9.472 1.00 50.91 98 ASP A N 1
ATOM 752 C CA . ASP A 1 98 ? 0.504 17.186 -8.928 1.00 50.91 98 ASP A CA 1
ATOM 753 C C . ASP A 1 98 ? -0.540 18.323 -8.856 1.00 50.91 98 ASP A C 1
ATOM 755 O O . ASP A 1 98 ? -0.471 19.197 -7.995 1.00 50.91 98 ASP A O 1
ATOM 759 N N . VAL A 1 99 ? -1.589 18.278 -9.685 1.00 50.81 99 VAL A N 1
ATOM 760 C CA . VAL A 1 99 ? -2.613 19.340 -9.712 1.00 50.81 99 VAL A CA 1
ATOM 761 C C . VAL A 1 99 ? -3.597 19.300 -8.534 1.00 50.81 99 VAL A C 1
ATOM 763 O O . VAL A 1 99 ? -4.343 20.257 -8.345 1.00 50.81 99 VAL A O 1
ATOM 766 N N . ALA A 1 100 ? -3.601 18.241 -7.715 1.00 49.97 100 ALA A N 1
ATOM 767 C CA . ALA A 1 100 ? -4.496 18.134 -6.557 1.00 49.97 100 ALA A CA 1
ATOM 768 C C . ALA A 1 100 ? -3.869 18.629 -5.239 1.00 49.97 100 ALA A C 1
ATOM 770 O O . ALA A 1 100 ? -4.594 18.907 -4.284 1.00 49.97 100 ALA A O 1
ATOM 771 N N . SER A 1 101 ? -2.541 18.788 -5.181 1.00 47.56 101 SER A N 1
ATOM 772 C CA . SER A 1 101 ? -1.809 19.134 -3.954 1.00 47.56 101 SER A CA 1
ATOM 773 C C . SER A 1 101 ? -1.238 20.558 -3.979 1.00 47.56 101 SER A C 1
ATOM 775 O O . SER A 1 101 ? -0.136 20.810 -3.502 1.00 47.56 101 SER A O 1
ATOM 777 N N . THR A 1 102 ? -1.991 21.526 -4.503 1.00 50.31 102 THR A N 1
ATOM 778 C CA . THR A 1 102 ? -1.698 22.960 -4.330 1.00 50.31 102 THR A CA 1
ATOM 779 C C . THR A 1 102 ? -2.789 23.633 -3.507 1.00 50.31 102 THR A C 1
ATOM 781 O O . THR A 1 102 ? -3.510 24.518 -3.960 1.00 50.31 102 THR A O 1
ATOM 784 N N . ARG A 1 103 ? -2.881 23.257 -2.227 1.00 57.59 103 ARG A N 1
ATOM 785 C CA . ARG A 1 103 ? -3.468 24.145 -1.221 1.00 57.59 103 ARG A CA 1
ATOM 786 C C . ARG A 1 103 ? -2.439 24.448 -0.142 1.00 57.59 103 ARG A C 1
ATOM 788 O O . ARG A 1 103 ? -2.308 23.728 0.836 1.00 57.59 103 ARG A O 1
ATOM 795 N N . GLY A 1 104 ? -1.751 25.570 -0.350 1.00 53.69 104 GLY A N 1
ATOM 796 C CA . GLY A 1 104 ? -1.110 26.329 0.717 1.00 53.69 104 GLY A CA 1
ATOM 797 C C . GLY A 1 104 ? 0.411 26.315 0.703 1.00 53.69 104 GLY A C 1
ATOM 798 O O . GLY A 1 104 ? 1.000 25.637 1.523 1.00 53.69 104 GLY A O 1
ATOM 799 N N . VAL A 1 105 ? 1.025 27.124 -0.165 1.00 59.44 105 VAL A N 1
ATOM 800 C CA . VAL A 1 105 ? 2.004 28.158 0.227 1.00 59.44 105 VAL A CA 1
ATOM 801 C C . VAL A 1 105 ? 2.375 28.987 -1.005 1.00 59.44 105 VAL A C 1
ATOM 803 O O . VAL A 1 105 ? 3.125 28.553 -1.869 1.00 59.44 105 VAL A O 1
ATOM 806 N N . ALA A 1 106 ? 1.873 30.217 -1.071 1.00 48.62 106 ALA A N 1
ATOM 807 C CA . ALA A 1 106 ? 2.435 31.248 -1.936 1.00 48.62 106 ALA A CA 1
ATOM 808 C C . ALA A 1 106 ? 2.499 32.561 -1.152 1.00 48.62 106 ALA A C 1
ATOM 810 O O . ALA A 1 106 ? 1.751 33.504 -1.389 1.00 48.62 106 ALA A O 1
ATOM 811 N N . SER A 1 107 ? 3.420 32.602 -0.189 1.00 55.75 107 SER A N 1
ATOM 812 C CA . SER A 1 107 ? 4.056 33.856 0.200 1.00 55.75 107 SER A CA 1
ATOM 813 C C . SER A 1 107 ? 5.057 34.215 -0.889 1.00 55.75 107 SER A C 1
ATOM 815 O O . SER A 1 107 ? 6.188 33.749 -0.842 1.00 55.75 107 SER A O 1
ATOM 817 N N . LEU A 1 108 ? 4.668 35.046 -1.855 1.00 55.06 108 LEU A N 1
ATOM 818 C CA . LEU A 1 108 ? 5.627 35.760 -2.695 1.00 55.06 108 LEU A CA 1
ATOM 819 C C . LEU A 1 108 ? 5.148 37.197 -2.890 1.00 55.06 108 LEU A C 1
ATOM 821 O O . LEU A 1 108 ? 4.209 37.489 -3.625 1.00 55.06 108 LEU A O 1
ATOM 825 N N . AR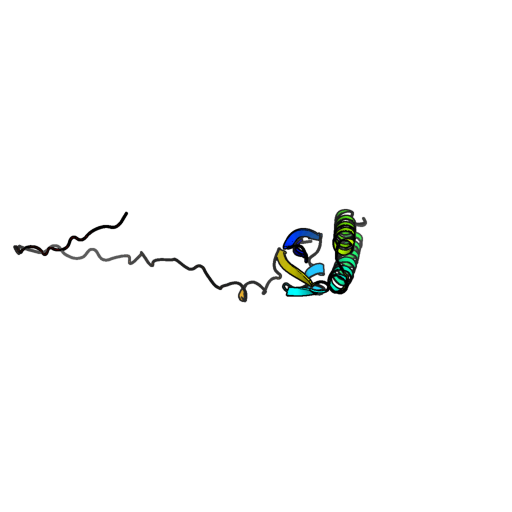G A 1 109 ? 5.818 38.099 -2.169 1.00 56.41 109 ARG A N 1
ATOM 826 C CA . ARG A 1 109 ? 5.756 39.544 -2.379 1.00 56.41 109 ARG A CA 1
ATOM 827 C C . ARG A 1 109 ? 6.228 39.862 -3.805 1.00 56.41 109 ARG A C 1
ATOM 829 O O . ARG A 1 109 ? 7.342 39.464 -4.146 1.00 56.41 109 ARG A O 1
ATOM 836 N N . PRO A 1 110 ? 5.485 40.639 -4.607 1.00 48.22 110 PRO A N 1
ATOM 837 C CA . PRO A 1 110 ? 6.037 41.212 -5.821 1.00 48.22 110 PRO A CA 1
ATOM 838 C C . PRO A 1 110 ? 6.891 42.430 -5.451 1.00 48.22 110 PRO A C 1
ATOM 840 O O . PRO A 1 110 ? 6.387 43.520 -5.193 1.00 48.22 110 PRO A O 1
ATOM 843 N N . GLY A 1 111 ? 8.206 42.231 -5.401 1.00 45.22 111 GLY A N 1
ATOM 844 C CA . GLY A 1 111 ? 9.192 43.303 -5.444 1.00 45.22 111 GLY A CA 1
ATOM 845 C C . GLY A 1 111 ? 9.984 43.192 -6.740 1.00 45.22 111 GLY A C 1
ATOM 846 O O . GLY A 1 111 ? 10.926 42.411 -6.792 1.00 45.22 111 GLY A O 1
ATOM 847 N N . SER A 1 112 ? 9.585 43.928 -7.781 1.00 45.75 112 SER A N 1
ATOM 848 C CA . SER A 1 112 ? 10.459 44.394 -8.874 1.00 45.75 112 SER A CA 1
ATOM 849 C C . SER A 1 112 ? 9.643 45.156 -9.918 1.00 45.75 112 SER A C 1
ATOM 851 O O . SER A 1 112 ? 9.052 44.559 -10.812 1.00 45.75 112 SER A O 1
ATOM 853 N N . THR A 1 113 ? 9.653 46.487 -9.846 1.00 48.03 113 THR A N 1
ATOM 854 C CA . THR A 1 113 ? 9.419 47.326 -11.027 1.00 48.03 113 THR A CA 1
ATOM 855 C C . THR A 1 113 ? 10.715 48.050 -11.343 1.00 48.03 113 THR A C 1
ATOM 857 O O . THR A 1 113 ? 11.158 48.938 -10.616 1.00 48.03 113 THR A O 1
ATOM 860 N N . SER A 1 114 ? 11.330 47.597 -12.426 1.00 47.72 114 SER A N 1
ATOM 861 C CA . SER A 1 114 ? 12.483 48.194 -13.078 1.00 47.72 114 SER A CA 1
ATOM 862 C C . SER A 1 114 ? 12.099 49.516 -13.761 1.00 47.72 114 SER A C 1
ATOM 864 O O . SER A 1 114 ? 11.052 49.601 -14.398 1.00 47.72 114 SER A O 1
ATOM 866 N N . GLY A 1 115 ? 12.981 50.517 -13.664 1.00 45.38 115 GLY A N 1
ATOM 867 C CA . GLY A 1 115 ? 13.196 51.536 -14.697 1.00 45.38 115 GLY A CA 1
ATOM 868 C C . GLY A 1 115 ? 12.262 52.754 -14.748 1.00 45.38 115 GLY A C 1
ATOM 869 O O . GLY A 1 115 ? 11.245 52.740 -15.440 1.00 45.38 115 GLY A O 1
ATOM 870 N N . LYS A 1 116 ? 12.717 53.884 -14.185 1.00 44.12 116 LYS A N 1
ATOM 871 C CA . LYS A 1 116 ? 12.963 55.118 -14.964 1.00 44.12 116 LYS A CA 1
ATOM 872 C C . LYS A 1 116 ? 13.728 56.138 -14.112 1.00 44.12 116 LYS A C 1
ATOM 874 O O . LYS A 1 116 ? 13.179 56.685 -13.163 1.00 44.12 116 LYS A O 1
ATOM 879 N N . GLY A 1 117 ? 14.990 56.386 -14.456 1.00 38.16 117 GLY A N 1
ATOM 880 C CA . GLY A 1 117 ? 15.690 57.598 -14.043 1.00 38.16 117 GLY A CA 1
ATOM 881 C C . GLY A 1 117 ? 15.260 58.723 -14.976 1.00 38.16 117 GLY A C 1
ATOM 882 O O . GLY A 1 117 ? 15.620 58.708 -16.150 1.00 38.16 117 GLY A O 1
ATOM 883 N N . ALA A 1 118 ? 14.450 59.645 -14.470 1.00 42.62 118 ALA A N 1
ATOM 884 C CA . ALA A 1 118 ? 14.104 60.884 -15.142 1.00 42.62 118 ALA A CA 1
ATOM 885 C C . ALA A 1 118 ? 14.176 62.028 -14.127 1.00 42.62 118 ALA A C 1
ATOM 887 O O . ALA A 1 118 ? 13.547 61.971 -13.076 1.00 42.62 118 ALA A O 1
ATOM 888 N N . GLU A 1 119 ? 14.938 63.039 -14.532 1.00 37.97 119 GLU A N 1
ATOM 889 C CA . GLU A 1 119 ? 14.750 64.455 -14.231 1.00 37.97 119 GLU A CA 1
ATOM 890 C C . GLU A 1 119 ? 15.170 65.002 -12.854 1.00 37.97 119 GLU A C 1
ATOM 892 O O . GLU A 1 119 ? 14.637 64.698 -11.792 1.00 37.97 119 GLU A O 1
ATOM 897 N N . VAL A 1 120 ? 16.159 65.893 -12.940 1.00 43.12 120 VAL A N 1
ATOM 898 C CA . VAL A 1 120 ? 16.644 66.815 -11.918 1.00 43.12 120 VAL A CA 1
ATOM 899 C C . VAL A 1 120 ? 15.810 68.100 -11.951 1.00 43.12 120 VAL A C 1
ATOM 901 O O . VAL A 1 120 ? 15.878 68.841 -12.923 1.00 43.12 120 VAL A O 1
ATOM 904 N N . ALA A 1 121 ? 15.050 68.376 -10.893 1.00 45.22 121 ALA A N 1
ATOM 905 C CA . ALA A 1 121 ? 14.444 69.671 -10.539 1.00 45.22 121 ALA A CA 1
ATOM 906 C C . ALA A 1 121 ? 13.516 69.417 -9.335 1.00 45.22 121 ALA A C 1
ATOM 908 O O . ALA A 1 121 ? 12.913 68.362 -9.243 1.00 45.22 121 ALA A O 1
ATOM 909 N N . SER A 1 122 ? 13.261 70.282 -8.367 1.00 38.34 122 SER A N 1
ATOM 910 C CA . SER A 1 122 ? 13.799 71.557 -7.931 1.00 38.34 122 SER A CA 1
ATOM 911 C C . SER A 1 122 ? 13.105 71.823 -6.580 1.00 38.34 122 SER A C 1
AT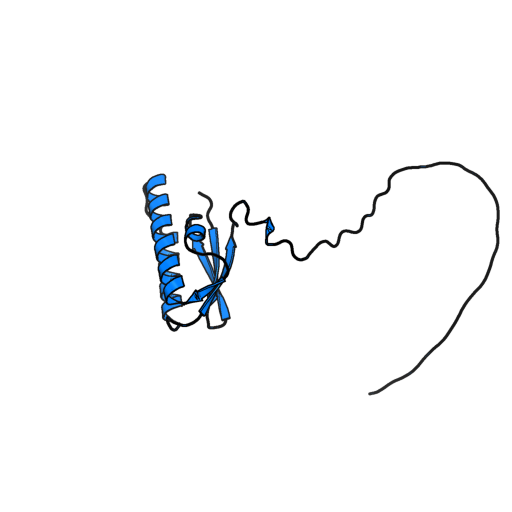OM 913 O O . SER A 1 122 ? 11.939 71.485 -6.408 1.00 38.34 122 SER A O 1
ATOM 915 N N . THR A 1 123 ? 13.817 72.460 -5.650 1.00 48.03 123 THR A N 1
ATOM 916 C CA . THR A 1 123 ? 13.310 73.347 -4.577 1.00 48.03 123 THR A CA 1
ATOM 917 C C . THR A 1 123 ? 12.268 72.881 -3.538 1.00 48.03 123 THR A C 1
ATOM 919 O O . THR A 1 123 ? 11.098 72.703 -3.834 1.00 48.03 123 THR A O 1
ATOM 922 N N . ARG A 1 124 ? 12.729 72.960 -2.272 1.00 46.75 124 ARG A N 1
ATOM 923 C CA . ARG A 1 124 ? 12.111 73.583 -1.071 1.00 46.75 124 ARG A CA 1
ATOM 924 C C . ARG A 1 124 ? 10.674 73.200 -0.684 1.00 46.75 124 ARG A C 1
ATOM 926 O O . ARG A 1 124 ? 9.736 73.494 -1.407 1.00 46.75 124 ARG A O 1
ATOM 933 N N . GLY A 1 125 ? 10.485 72.818 0.585 1.00 45.56 125 GLY A N 1
ATOM 934 C CA . GLY A 1 125 ? 9.152 72.933 1.188 1.00 45.56 125 GLY A CA 1
ATOM 935 C C . GLY A 1 125 ? 8.933 72.282 2.549 1.00 45.56 125 GLY A C 1
ATOM 936 O O . GLY A 1 125 ? 8.215 71.305 2.637 1.00 45.56 125 GLY A O 1
ATOM 937 N N . VAL A 1 126 ? 9.582 72.829 3.576 1.00 46.34 126 VAL A N 1
ATOM 938 C CA . VAL A 1 126 ? 9.151 72.982 4.984 1.00 46.34 126 VAL A CA 1
ATOM 939 C C . VAL A 1 126 ? 7.963 72.161 5.541 1.00 46.34 126 VAL A C 1
ATOM 941 O O . VAL A 1 126 ? 6.834 72.277 5.087 1.00 46.34 126 VAL A O 1
ATOM 944 N N . ALA A 1 127 ? 8.254 71.536 6.690 1.00 43.41 127 ALA A N 1
ATOM 945 C CA . ALA A 1 127 ? 7.482 71.532 7.942 1.00 43.41 127 ALA A CA 1
ATOM 946 C C . ALA A 1 127 ? 6.037 71.001 7.971 1.00 43.41 127 ALA A C 1
ATOM 948 O O . ALA A 1 127 ? 5.121 71.598 7.418 1.00 43.41 127 ALA A O 1
ATOM 949 N N . SER A 1 128 ? 5.796 70.038 8.868 1.00 54.28 128 SER A N 1
ATOM 950 C CA . SER A 1 128 ? 5.136 70.273 10.175 1.00 54.28 128 SER A CA 1
ATOM 951 C C . SER A 1 128 ? 4.743 68.925 10.802 1.00 54.28 128 SER A C 1
ATOM 953 O O . SER A 1 128 ? 4.158 68.080 10.142 1.00 54.28 128 SER A O 1
ATOM 955 N N . LEU A 1 129 ? 5.289 68.613 11.983 1.00 50.41 129 LEU A N 1
ATOM 956 C CA . LEU A 1 129 ? 4.584 68.580 13.282 1.00 50.41 129 LEU A CA 1
ATOM 957 C C . LEU A 1 129 ? 3.585 67.403 13.404 1.00 50.41 129 LEU A C 1
ATOM 959 O O . LEU A 1 129 ? 2.556 67.411 12.750 1.00 50.41 129 LEU A O 1
ATOM 963 N N . ARG A 1 130 ? 3.915 66.318 14.128 1.00 53.53 130 ARG A N 1
ATOM 964 C CA . ARG A 1 130 ? 3.838 66.132 15.607 1.00 53.53 130 ARG A CA 1
ATOM 965 C C . ARG A 1 130 ? 2.416 65.689 16.074 1.00 53.53 130 ARG A C 1
ATOM 967 O O . ARG A 1 130 ? 1.537 65.602 15.234 1.00 53.53 130 ARG A O 1
ATOM 974 N N . PRO A 1 131 ? 2.210 65.225 17.327 1.00 54.72 131 PRO A N 1
ATOM 975 C CA . PRO A 1 131 ? 2.085 63.803 17.655 1.00 54.72 131 PRO A CA 1
ATOM 976 C C . PRO A 1 131 ? 0.747 63.497 18.376 1.00 54.72 131 PRO A C 1
ATOM 978 O O . PRO A 1 131 ? -0.025 64.395 18.694 1.00 54.72 131 PRO A O 1
ATOM 981 N N . GLY A 1 132 ? 0.505 62.238 18.721 1.00 44.62 132 GLY A N 1
ATOM 982 C CA . GLY A 1 132 ? -0.429 61.846 19.785 1.00 44.62 132 GLY A CA 1
ATOM 983 C C . GLY A 1 132 ? -0.138 60.383 20.124 1.00 44.62 132 GLY A C 1
ATOM 984 O O . GLY A 1 132 ? -0.166 59.566 19.213 1.00 44.62 132 GLY A O 1
ATOM 985 N N . SER A 1 133 ? 0.362 60.000 21.309 1.00 46.84 133 SER A N 1
ATOM 986 C CA . SER A 1 133 ? -0.236 60.158 22.655 1.00 46.84 133 SER A CA 1
ATOM 987 C C . SER A 1 133 ? -1.664 59.603 22.617 1.00 46.84 133 SER A C 1
ATOM 989 O O . SER A 1 133 ? -2.454 60.084 21.819 1.00 46.84 133 SER A O 1
ATOM 991 N N . THR A 1 134 ? -2.101 58.584 23.350 1.00 52.75 134 THR A N 1
ATOM 992 C CA . THR A 1 134 ? -1.814 58.029 24.688 1.00 52.75 134 THR A CA 1
ATOM 993 C C . THR A 1 134 ? -2.482 56.637 24.727 1.00 52.75 134 THR A C 1
ATOM 995 O O . THR A 1 134 ? -3.440 56.427 23.990 1.00 52.75 134 THR A O 1
ATOM 998 N N . SER A 1 135 ? -2.022 55.624 25.462 1.00 54.28 135 SER A N 1
ATOM 999 C CA . SER A 1 135 ? -2.452 55.249 26.834 1.00 54.28 135 SER A CA 1
ATOM 1000 C C . SER A 1 135 ? -1.927 53.804 27.010 1.00 54.28 135 SER A C 1
ATOM 1002 O O . SER A 1 135 ? -2.077 53.026 26.071 1.00 54.28 135 SER A O 1
ATOM 1004 N N . SER A 1 136 ? -1.131 53.393 28.003 1.00 54.00 136 SER A N 1
ATOM 1005 C CA . SER A 1 136 ? -1.371 53.335 29.457 1.00 54.00 136 SER A CA 1
ATOM 1006 C C . SER A 1 136 ? -2.664 52.600 29.814 1.00 54.00 136 SER A C 1
ATOM 1008 O O . SER A 1 136 ? -3.726 53.187 29.634 1.00 54.00 136 SER A O 1
ATOM 1010 N N . ASP A 1 137 ? -2.542 51.330 30.221 1.00 54.88 137 ASP A N 1
ATOM 1011 C CA . ASP A 1 137 ? -3.097 50.728 31.460 1.00 54.88 137 ASP A CA 1
ATOM 1012 C C . ASP A 1 137 ? -2.757 49.219 31.475 1.00 54.88 137 ASP A C 1
ATOM 1014 O O . ASP A 1 137 ? -2.931 48.547 30.460 1.00 54.88 137 ASP A O 1
ATOM 1018 N N . GLU A 1 138 ? -1.960 48.740 32.440 1.00 53.22 138 GLU A N 1
ATOM 1019 C CA . GLU A 1 138 ? -2.389 48.094 33.711 1.00 53.22 138 GLU A CA 1
ATOM 1020 C C . GLU A 1 138 ? -2.988 46.694 33.481 1.00 53.22 138 GLU A C 1
ATOM 1022 O O . GLU A 1 138 ? -3.933 46.515 32.727 1.00 53.22 138 GLU A O 1
ATOM 1027 N N . GLU A 1 139 ? -2.299 45.621 33.875 1.00 50.06 139 GLU A N 1
ATOM 1028 C CA . GLU A 1 139 ? -2.169 45.024 35.224 1.00 50.06 139 GLU A CA 1
ATOM 1029 C C . GLU A 1 139 ? -3.073 43.791 35.288 1.00 50.06 139 GLU A C 1
ATOM 1031 O O . GLU A 1 139 ? -4.232 43.856 34.889 1.00 50.06 139 GLU A O 1
ATOM 1036 N N . LEU A 1 140 ? -2.520 42.661 35.728 1.00 58.06 140 LEU A N 1
ATOM 1037 C CA . LEU A 1 140 ? -3.095 41.812 36.775 1.00 58.06 140 LEU A CA 1
ATOM 1038 C C . LEU A 1 140 ? -2.293 40.506 36.868 1.00 58.06 140 LEU A C 1
ATOM 1040 O O . LEU A 1 140 ? -2.417 39.635 36.011 1.00 58.06 140 LEU A O 1
ATOM 1044 N N . SER A 1 141 ? -1.520 40.445 37.961 1.00 62.19 141 SER A N 1
ATOM 1045 C CA . SER A 1 141 ? -1.046 39.272 38.731 1.00 62.19 141 SER A CA 1
ATOM 1046 C C . SER A 1 141 ? -0.266 38.153 38.040 1.00 62.19 141 SER A C 1
ATOM 1048 O O . SER A 1 141 ? -0.861 37.341 37.302 1.00 62.19 141 SER A O 1
#

Secondary structure (DSSP, 8-state):
---EEEEEE-TTS-EEEEEESSTTHHHH--SEEEEHHHHHHHHHHHHHHHHHHHHHHHSS--HHHHHHHHHHHHHHTTS-TTSEEEEEEEESPPTTGGGG---S-------------------------------------

pLDDT: mean 77.47, std 20.23, range [37.97, 97.5]

Foldseek 3Di:
DDKKKWWKQFLVRDIDIAIAHDPLLVVQDDFFKDFLQSCLVSLLVSLVVSQVVCCVVPVDGDPRSVVRNVVSVVRSVVDDRRGMMGGHDMPPDDVPPVVVPPDDDDPDDDPDDDDDDDDDDDDDDDDDDDDDDDDDDDDDD

Radius of gyration: 29.52 Å; chains: 1; bounding box: 29×86×56 Å